Protein AF-A0A1Z9PW66-F1 (afdb_monomer)

Secondary structure (DSSP, 8-state):
------------EE-TTS-EESSHHHHHHHHHHHHHHHHHHHHHHHHHHHHHHHHHHHHHHTTTT---TTS-PPP---TT-PPP-------HHHHHHHHHHHHHHTTHHHHHGGGTTT--

Structure (mmCIF, N/CA/C/O backbone):
data_AF-A0A1Z9PW66-F1
#
_entry.id   AF-A0A1Z9PW66-F1
#
loop_
_atom_site.group_PDB
_atom_site.id
_atom_site.type_symbol
_atom_site.label_atom_id
_atom_site.label_alt_id
_atom_site.label_comp_id
_atom_site.label_asym_id
_atom_site.label_entity_id
_atom_site.label_seq_id
_atom_site.pdbx_PDB_ins_code
_atom_site.Cartn_x
_atom_site.Cartn_y
_atom_site.Cartn_z
_atom_site.occupancy
_atom_site.B_iso_or_equiv
_atom_site.auth_seq_id
_atom_site.auth_comp_id
_atom_site.auth_asym_id
_atom_site.auth_atom_id
_atom_site.pdbx_PDB_model_num
ATOM 1 N N . MET A 1 1 ? 26.929 -8.394 -64.653 1.00 48.22 1 MET A N 1
ATOM 2 C CA . MET A 1 1 ? 25.790 -8.637 -63.743 1.00 48.22 1 MET A CA 1
ATOM 3 C C . MET A 1 1 ? 26.391 -8.989 -62.393 1.00 48.22 1 MET A C 1
ATOM 5 O O . MET A 1 1 ? 26.682 -10.150 -62.149 1.00 48.22 1 MET A O 1
ATOM 9 N N . GLU A 1 2 ? 26.692 -7.984 -61.576 1.00 45.12 2 GLU A N 1
ATOM 10 C CA . GLU A 1 2 ? 27.247 -8.189 -60.234 1.00 45.12 2 GLU A CA 1
ATOM 11 C C . GLU A 1 2 ? 26.153 -7.887 -59.215 1.00 45.12 2 GLU A C 1
ATOM 13 O O . GLU A 1 2 ? 25.500 -6.847 -59.272 1.00 45.12 2 GLU A O 1
ATOM 18 N N . LYS A 1 3 ? 25.881 -8.870 -58.356 1.00 55.53 3 LYS A N 1
ATOM 19 C CA . LYS A 1 3 ? 24.852 -8.800 -57.321 1.00 55.53 3 LYS A CA 1
ATOM 20 C C . LYS A 1 3 ? 25.364 -7.927 -56.180 1.00 55.53 3 LYS A C 1
ATOM 22 O O . LYS A 1 3 ? 26.407 -8.233 -55.609 1.00 55.53 3 LYS A O 1
ATOM 27 N N . GLU A 1 4 ? 24.602 -6.901 -55.810 1.00 55.75 4 GLU A N 1
ATOM 28 C CA . GLU A 1 4 ? 24.800 -6.206 -54.539 1.00 55.75 4 GLU A CA 1
ATOM 29 C C . GLU A 1 4 ? 24.682 -7.214 -53.389 1.00 55.75 4 GLU A C 1
ATOM 31 O O . GLU A 1 4 ? 23.623 -7.800 -53.157 1.00 55.75 4 GLU A O 1
ATOM 36 N N . VAL A 1 5 ? 25.769 -7.413 -52.644 1.00 60.38 5 VAL A N 1
ATOM 37 C CA . VAL A 1 5 ? 25.722 -8.100 -51.352 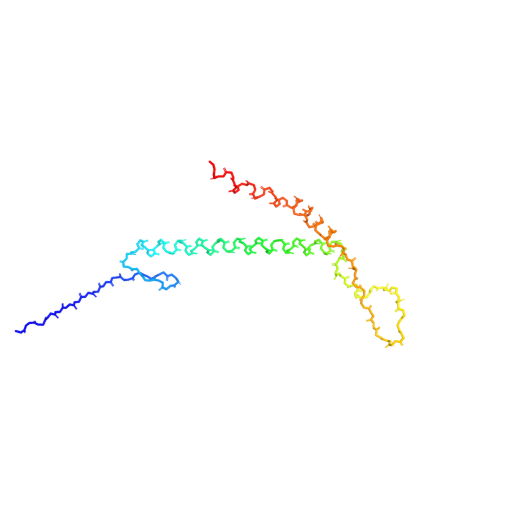1.00 60.38 5 VAL A CA 1
ATOM 38 C C . VAL A 1 5 ? 25.674 -7.024 -50.275 1.00 60.38 5 VAL A C 1
ATOM 40 O O . VAL A 1 5 ? 26.698 -6.638 -49.717 1.00 60.38 5 VAL A O 1
ATOM 43 N N . LYS A 1 6 ? 24.475 -6.518 -49.972 1.00 57.97 6 LYS A N 1
ATOM 44 C CA . LYS A 1 6 ? 24.261 -5.749 -48.741 1.00 57.97 6 LYS A CA 1
ATOM 45 C C . LYS A 1 6 ? 24.194 -6.721 -47.567 1.00 57.97 6 LYS A C 1
ATOM 47 O O . LYS A 1 6 ? 23.227 -7.464 -47.422 1.00 57.97 6 LYS A O 1
ATOM 52 N N . ARG A 1 7 ? 25.234 -6.730 -46.733 1.00 62.00 7 ARG A N 1
ATOM 53 C CA . ARG A 1 7 ? 25.196 -7.336 -45.397 1.00 62.00 7 ARG A CA 1
ATOM 54 C C . ARG A 1 7 ? 25.412 -6.240 -44.368 1.00 62.00 7 ARG A C 1
ATOM 56 O O . ARG A 1 7 ? 26.539 -5.804 -44.169 1.00 62.00 7 ARG A O 1
ATOM 63 N N . GLU A 1 8 ? 24.340 -5.838 -43.701 1.00 62.25 8 GLU A N 1
ATOM 64 C CA . GLU A 1 8 ? 24.421 -5.032 -42.487 1.00 62.25 8 GLU A CA 1
ATOM 65 C C . GLU A 1 8 ? 24.096 -5.938 -41.297 1.00 62.25 8 GLU A C 1
ATOM 67 O O . GLU A 1 8 ? 22.949 -6.320 -41.080 1.00 62.25 8 GLU A O 1
ATOM 72 N N . LEU A 1 9 ? 25.128 -6.327 -40.547 1.00 65.44 9 LEU A N 1
ATOM 73 C CA . LEU A 1 9 ? 24.965 -6.871 -39.201 1.00 65.44 9 LEU A CA 1
ATOM 74 C C . LEU A 1 9 ? 25.191 -5.711 -38.231 1.00 65.44 9 LEU A C 1
ATOM 76 O O . LEU A 1 9 ? 26.327 -5.383 -37.900 1.00 65.44 9 LEU A O 1
ATOM 80 N N . GLY A 1 10 ? 24.106 -5.050 -37.834 1.00 74.25 10 GLY A N 1
ATOM 81 C CA . GLY A 1 10 ? 24.127 -4.053 -36.766 1.00 74.25 10 GLY A CA 1
ATOM 82 C C . GLY A 1 10 ? 23.957 -4.717 -35.401 1.00 74.25 10 GLY A C 1
ATOM 83 O O . GLY A 1 10 ? 23.152 -5.636 -35.256 1.00 74.25 10 GLY A O 1
ATOM 84 N N . ILE A 1 11 ? 24.693 -4.252 -34.389 1.00 84.81 11 ILE A N 1
ATOM 85 C CA . ILE A 1 11 ? 24.402 -4.603 -32.993 1.00 84.81 11 ILE A CA 1
ATOM 86 C C . ILE A 1 11 ? 23.162 -3.811 -32.573 1.00 84.81 11 ILE A C 1
ATOM 88 O O . ILE A 1 11 ? 23.152 -2.584 -32.656 1.00 84.81 11 ILE A O 1
ATOM 92 N N . ILE A 1 12 ? 22.128 -4.516 -32.119 1.00 89.56 12 ILE A N 1
ATOM 93 C CA . ILE A 1 12 ? 20.914 -3.920 -31.557 1.00 89.56 12 ILE A CA 1
ATOM 94 C C . ILE A 1 12 ? 20.931 -4.168 -30.051 1.00 89.56 12 ILE A C 1
ATOM 96 O O . ILE A 1 12 ? 21.102 -5.299 -29.598 1.00 89.56 12 ILE A O 1
ATOM 100 N N . TYR A 1 13 ? 20.739 -3.107 -29.277 1.00 89.38 13 TYR A N 1
ATOM 101 C CA . TYR A 1 13 ? 20.626 -3.154 -27.824 1.00 89.38 13 TYR A CA 1
ATOM 102 C C . TYR A 1 13 ? 19.150 -3.163 -27.439 1.00 89.38 13 TYR A C 1
ATOM 104 O O . TYR A 1 13 ? 18.365 -2.400 -27.997 1.00 89.38 13 TYR A O 1
ATOM 112 N N . ILE A 1 14 ? 18.762 -4.015 -26.493 1.00 89.75 14 ILE A N 1
ATOM 113 C CA . ILE A 1 14 ? 17.362 -4.193 -26.088 1.00 89.75 14 ILE A CA 1
ATOM 114 C C . ILE A 1 14 ? 17.250 -3.912 -24.587 1.00 89.75 14 ILE A C 1
ATOM 116 O O . ILE A 1 14 ? 17.992 -4.498 -23.799 1.00 89.75 14 ILE A O 1
ATOM 120 N N . SER A 1 15 ? 16.356 -3.006 -24.185 1.00 89.75 15 SER A N 1
ATOM 121 C CA . SER A 1 15 ? 16.049 -2.741 -22.771 1.00 89.75 15 SER A CA 1
ATOM 122 C C . SER A 1 15 ? 15.081 -3.778 -22.198 1.00 89.75 15 SER A C 1
ATOM 124 O O . SER A 1 15 ? 14.413 -4.510 -22.928 1.00 89.75 15 SER A O 1
ATOM 126 N N . SER A 1 16 ? 14.956 -3.833 -20.869 1.00 88.44 16 SER A N 1
ATOM 127 C CA . SER A 1 16 ? 14.118 -4.830 -20.182 1.00 88.44 16 SER A CA 1
ATOM 128 C C . SER A 1 16 ? 12.618 -4.739 -20.496 1.00 88.44 16 SER A C 1
ATOM 130 O O . SER A 1 16 ? 11.880 -5.679 -20.225 1.00 88.44 16 SER A O 1
ATOM 132 N N . ASP A 1 17 ? 12.153 -3.606 -21.020 1.00 88.56 17 ASP A N 1
ATOM 133 C CA . ASP A 1 17 ? 10.772 -3.390 -21.470 1.00 88.56 17 ASP A CA 1
ATOM 134 C C . ASP A 1 17 ? 10.565 -3.683 -22.969 1.00 88.56 17 ASP A C 1
ATOM 136 O O . ASP A 1 17 ? 9.488 -3.428 -23.501 1.00 88.56 17 ASP A O 1
ATOM 140 N N . GLY A 1 18 ? 11.585 -4.212 -23.653 1.00 88.31 18 GLY A N 1
ATOM 141 C CA . GLY A 1 18 ? 11.509 -4.634 -25.051 1.00 88.31 18 GLY A CA 1
ATOM 142 C C . GLY A 1 18 ? 11.780 -3.536 -26.083 1.00 88.31 18 GLY A C 1
ATOM 143 O O . GLY A 1 18 ? 11.693 -3.816 -27.279 1.00 88.31 18 GLY A O 1
ATOM 144 N N . ARG A 1 19 ? 12.129 -2.304 -25.677 1.00 91.25 19 ARG A N 1
ATOM 145 C CA . ARG A 1 19 ? 12.551 -1.263 -26.631 1.00 91.25 19 ARG A CA 1
ATOM 146 C C . ARG A 1 19 ? 13.933 -1.581 -27.208 1.00 91.25 19 ARG A C 1
ATOM 148 O O . ARG A 1 19 ? 14.826 -2.047 -26.505 1.00 91.25 19 ARG A O 1
ATOM 155 N N . THR A 1 20 ? 14.107 -1.305 -28.497 1.00 92.69 20 THR A N 1
ATOM 156 C CA . THR A 1 20 ? 15.334 -1.589 -29.253 1.00 92.69 20 THR A CA 1
ATOM 157 C C . THR A 1 20 ? 16.071 -0.308 -29.623 1.00 92.69 20 THR A C 1
ATOM 159 O O . THR A 1 20 ? 15.444 0.665 -30.042 1.00 92.69 20 THR A O 1
ATOM 162 N N . PHE A 1 21 ? 17.399 -0.325 -29.556 1.00 92.25 21 PHE A N 1
ATOM 163 C CA . PHE A 1 21 ? 18.259 0.831 -29.794 1.00 92.25 21 PHE A CA 1
ATOM 164 C C . PHE A 1 21 ? 19.468 0.444 -30.643 1.00 92.25 21 PHE A C 1
ATOM 166 O O . PHE A 1 21 ? 20.028 -0.640 -30.496 1.00 92.25 21 PHE A O 1
ATOM 173 N N . LEU A 1 22 ? 19.911 1.363 -31.499 1.00 90.56 22 LEU A N 1
ATOM 174 C CA . LEU A 1 22 ? 21.127 1.192 -32.307 1.00 90.56 22 LEU A CA 1
ATOM 175 C C . LEU A 1 22 ? 22.397 1.636 -31.565 1.00 90.56 22 LEU A C 1
ATOM 177 O O . LEU A 1 22 ? 23.505 1.300 -31.973 1.00 90.56 22 LEU A O 1
ATOM 181 N N . LYS A 1 23 ? 22.248 2.395 -30.472 1.00 90.56 23 LYS A N 1
ATOM 182 C CA . LYS A 1 23 ? 23.349 2.853 -29.622 1.00 90.56 23 LYS A CA 1
ATOM 183 C C . LYS A 1 23 ? 23.178 2.311 -28.213 1.00 90.56 23 LYS A C 1
ATOM 185 O O . LYS A 1 23 ? 22.104 2.416 -27.624 1.00 90.56 23 LYS A O 1
ATOM 190 N N . GLU A 1 24 ? 24.270 1.811 -27.649 1.00 90.50 24 GLU A N 1
ATOM 191 C CA . GLU A 1 24 ? 24.287 1.273 -26.288 1.00 90.50 24 GLU A CA 1
ATOM 192 C C . GLU A 1 24 ? 23.882 2.323 -25.245 1.00 90.50 24 GLU A C 1
ATOM 194 O O . GLU A 1 24 ? 23.132 2.031 -24.317 1.00 90.50 24 GLU A O 1
ATOM 199 N N . MET A 1 25 ? 24.354 3.563 -25.408 1.00 90.12 25 MET A N 1
ATOM 200 C CA . MET A 1 25 ? 24.070 4.648 -24.465 1.00 90.12 25 MET A CA 1
ATOM 201 C C . MET A 1 25 ? 22.577 4.977 -24.383 1.00 90.12 25 MET A C 1
ATOM 203 O O . MET A 1 25 ? 22.075 5.218 -23.286 1.00 90.12 25 MET A O 1
ATOM 207 N N . ASP A 1 26 ? 21.858 4.910 -25.505 1.00 90.69 26 ASP A N 1
ATOM 208 C CA . ASP A 1 26 ? 20.416 5.167 -25.541 1.00 90.69 26 ASP A CA 1
ATOM 209 C C . ASP A 1 26 ? 19.654 4.050 -24.808 1.00 90.69 26 ASP A C 1
ATOM 211 O O . ASP A 1 26 ? 18.771 4.326 -23.993 1.00 90.69 26 ASP A O 1
ATOM 215 N N . ALA A 1 27 ? 20.064 2.790 -25.005 1.00 90.50 27 ALA A N 1
ATOM 216 C CA . ALA A 1 27 ? 19.512 1.652 -24.268 1.00 90.50 27 ALA A CA 1
ATOM 217 C C . ALA A 1 27 ? 19.778 1.754 -22.757 1.00 90.50 27 ALA A C 1
ATOM 219 O O . ALA A 1 27 ? 18.888 1.497 -21.944 1.00 90.50 27 ALA A O 1
ATOM 220 N N . ARG A 1 28 ? 20.990 2.174 -22.364 1.00 89.62 28 ARG A N 1
ATOM 221 C CA . ARG A 1 28 ? 21.351 2.391 -20.954 1.00 89.62 28 ARG A CA 1
ATOM 222 C C . ARG A 1 28 ? 20.526 3.511 -20.320 1.00 89.62 28 ARG A C 1
ATOM 224 O O . ARG A 1 28 ? 20.071 3.348 -19.187 1.00 89.62 28 ARG A O 1
ATOM 231 N N . TYR A 1 29 ? 20.301 4.615 -21.032 1.00 91.25 29 TYR A N 1
ATOM 232 C CA . TYR A 1 29 ? 19.459 5.710 -20.546 1.00 91.25 29 TYR A CA 1
ATOM 233 C C . TYR A 1 29 ? 18.013 5.247 -20.330 1.00 91.25 29 TYR A C 1
ATOM 235 O O . TYR A 1 29 ? 17.467 5.422 -19.240 1.00 91.25 29 TYR A O 1
ATOM 243 N N . ALA A 1 30 ? 17.432 4.553 -21.313 1.00 89.44 30 ALA A N 1
ATOM 244 C CA . ALA A 1 30 ? 16.085 3.996 -21.203 1.00 89.44 30 ALA A CA 1
ATOM 245 C C . ALA A 1 30 ? 15.949 3.024 -20.015 1.00 89.44 30 ALA A C 1
ATOM 247 O O . ALA A 1 30 ? 14.960 3.074 -19.280 1.00 89.44 30 ALA A O 1
ATOM 248 N N . GLN A 1 31 ? 16.962 2.184 -19.768 1.00 88.06 31 GLN A N 1
ATOM 249 C CA . GLN A 1 31 ? 16.981 1.286 -18.611 1.00 88.06 31 GLN A CA 1
ATOM 250 C C . GLN A 1 31 ? 17.051 2.046 -17.279 1.00 88.06 31 GLN A C 1
ATOM 252 O O . GLN A 1 31 ? 16.393 1.666 -16.308 1.00 88.06 31 GLN A O 1
ATOM 257 N N . MET A 1 32 ? 17.826 3.129 -17.219 1.00 88.56 32 MET A N 1
ATOM 258 C CA . MET A 1 32 ? 17.919 3.975 -16.030 1.00 88.56 32 MET A CA 1
ATOM 259 C C . MET A 1 32 ? 16.578 4.647 -15.708 1.00 88.56 32 MET A C 1
ATOM 261 O O . MET A 1 32 ? 16.174 4.675 -14.543 1.00 88.56 32 MET A O 1
ATOM 265 N N . GLU A 1 33 ? 15.860 5.140 -16.719 1.00 89.00 33 GLU A N 1
ATOM 266 C CA . GLU A 1 33 ? 14.521 5.716 -16.547 1.00 89.00 33 GLU A CA 1
ATOM 267 C C . GLU A 1 33 ? 13.503 4.685 -16.048 1.00 89.00 33 GLU A C 1
ATOM 269 O O . GLU A 1 33 ? 12.762 4.963 -15.100 1.00 89.00 33 GLU A O 1
ATOM 274 N N . LEU A 1 34 ? 13.506 3.475 -16.618 1.00 87.38 34 LEU A N 1
ATOM 275 C CA . LEU A 1 34 ? 12.656 2.369 -16.165 1.00 87.38 34 LEU A CA 1
ATOM 276 C C . LEU A 1 34 ? 12.922 2.025 -14.702 1.00 87.38 34 LEU A C 1
ATOM 278 O O . LEU A 1 34 ? 11.996 1.985 -13.889 1.00 87.38 34 LEU A O 1
ATOM 282 N N . ASN A 1 35 ? 14.193 1.838 -14.348 1.00 86.56 35 ASN A N 1
ATOM 283 C CA . ASN A 1 35 ? 14.595 1.515 -12.983 1.00 86.56 35 ASN A CA 1
ATOM 284 C C . ASN A 1 35 ? 14.179 2.625 -12.011 1.00 86.56 35 ASN A C 1
ATOM 286 O O . ASN A 1 35 ? 13.674 2.341 -10.925 1.00 86.56 35 ASN A O 1
ATOM 290 N N . ARG A 1 36 ? 14.314 3.896 -12.410 1.00 83.12 36 ARG A N 1
ATOM 291 C CA . ARG A 1 36 ? 13.844 5.035 -11.614 1.00 83.12 36 ARG A CA 1
ATOM 292 C C . ARG A 1 36 ? 12.332 4.977 -11.395 1.00 83.12 36 ARG A C 1
ATOM 294 O O . ARG A 1 36 ? 11.890 5.137 -10.259 1.00 83.12 36 ARG A O 1
ATOM 301 N N . GLY A 1 37 ? 11.555 4.708 -12.444 1.00 80.56 37 GLY A N 1
ATOM 302 C CA . GLY A 1 37 ? 10.102 4.547 -12.354 1.00 80.56 37 GLY A CA 1
ATOM 303 C C . GLY A 1 37 ? 9.692 3.411 -11.412 1.00 80.56 37 GLY A C 1
ATOM 304 O O . GLY A 1 37 ? 8.837 3.604 -10.545 1.00 80.56 37 GLY A O 1
ATOM 305 N N . ILE A 1 38 ? 10.353 2.255 -11.515 1.00 79.62 38 ILE A N 1
ATOM 306 C CA . ILE A 1 38 ? 10.128 1.096 -10.638 1.00 79.62 38 ILE A CA 1
ATOM 307 C C . ILE A 1 38 ? 10.418 1.459 -9.178 1.00 79.62 38 ILE A C 1
ATOM 309 O O . ILE A 1 38 ? 9.576 1.218 -8.313 1.00 79.62 38 ILE A O 1
ATOM 313 N N . VAL A 1 39 ? 11.561 2.093 -8.899 1.00 79.81 39 VAL A N 1
ATOM 314 C CA . VAL A 1 39 ? 11.937 2.518 -7.541 1.00 79.81 39 VAL A CA 1
ATOM 315 C C . VAL A 1 39 ? 10.925 3.514 -6.977 1.00 79.81 39 VAL A C 1
ATOM 317 O O . VAL A 1 39 ? 10.501 3.377 -5.830 1.00 79.81 39 VAL A O 1
ATOM 320 N N . THR A 1 40 ? 10.494 4.506 -7.761 1.00 79.50 40 THR A N 1
ATOM 321 C CA . THR A 1 40 ? 9.479 5.471 -7.317 1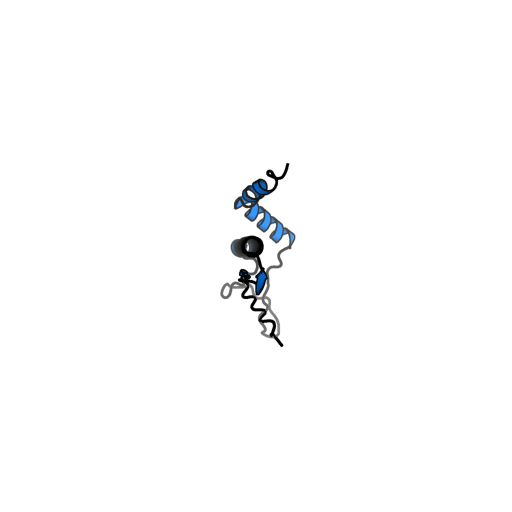.00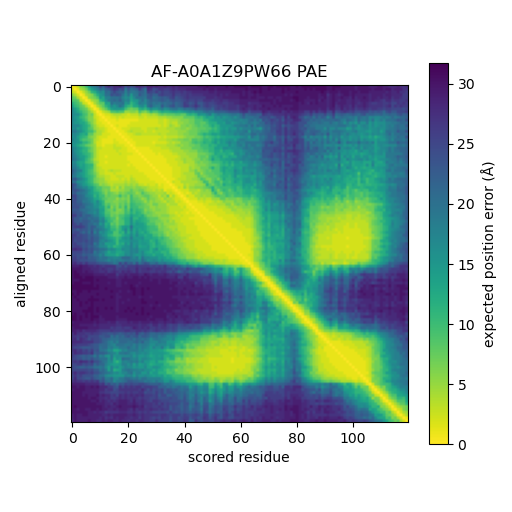 79.50 40 THR A CA 1
ATOM 322 C C . THR A 1 40 ? 8.148 4.788 -7.007 1.00 79.50 40 THR A C 1
ATOM 324 O O . THR A 1 40 ? 7.544 5.072 -5.973 1.00 79.50 40 THR A O 1
ATOM 327 N N . ASN A 1 41 ? 7.704 3.862 -7.855 1.00 80.31 41 ASN A N 1
ATOM 328 C CA . ASN A 1 41 ? 6.469 3.114 -7.628 1.00 80.31 41 ASN A CA 1
ATOM 329 C C . ASN A 1 41 ? 6.568 2.203 -6.401 1.00 80.31 41 ASN A C 1
ATOM 331 O O . ASN A 1 41 ? 5.615 2.120 -5.629 1.00 80.31 41 ASN A O 1
ATOM 335 N N . HIS A 1 42 ? 7.720 1.568 -6.183 1.00 79.06 42 HIS A N 1
ATOM 336 C CA . HIS A 1 42 ? 7.964 0.756 -4.996 1.00 79.06 42 HIS A CA 1
ATOM 337 C C . HIS A 1 42 ? 7.892 1.598 -3.715 1.00 79.06 42 HIS A C 1
ATOM 339 O O . HIS A 1 42 ? 7.135 1.255 -2.813 1.00 79.06 42 HIS A O 1
ATOM 345 N N . LYS A 1 43 ? 8.553 2.765 -3.681 1.00 77.94 43 LYS A N 1
ATOM 346 C CA . LYS A 1 43 ? 8.480 3.704 -2.545 1.00 77.94 43 LYS A CA 1
ATOM 347 C C . LYS A 1 43 ? 7.054 4.180 -2.252 1.00 77.94 43 LYS A C 1
ATOM 349 O O . LYS A 1 43 ? 6.662 4.285 -1.091 1.00 77.94 43 LYS A O 1
ATOM 354 N N . LYS A 1 44 ? 6.260 4.459 -3.294 1.00 78.75 44 LYS A N 1
ATOM 355 C CA . LYS A 1 44 ? 4.838 4.812 -3.137 1.00 78.75 44 LYS A CA 1
ATOM 356 C C . LYS A 1 44 ? 4.046 3.662 -2.512 1.00 78.75 44 LYS A C 1
ATOM 358 O O . LYS A 1 44 ? 3.322 3.893 -1.550 1.00 78.75 44 LYS A O 1
ATOM 363 N N . LYS A 1 45 ? 4.213 2.432 -3.015 1.00 82.88 45 LYS A N 1
ATOM 364 C CA . LYS A 1 45 ? 3.554 1.238 -2.456 1.00 82.88 45 LYS A CA 1
ATOM 365 C C . LYS A 1 45 ? 3.941 1.005 -0.997 1.00 82.88 45 LYS A C 1
ATOM 367 O O . LYS A 1 45 ? 3.066 0.765 -0.176 1.00 82.88 45 LYS A O 1
ATOM 372 N N . GLU A 1 46 ? 5.223 1.131 -0.673 1.00 82.81 46 GLU A N 1
ATOM 373 C CA . GLU A 1 46 ? 5.724 0.993 0.696 1.00 82.81 46 GLU A CA 1
ATOM 374 C C . GLU A 1 46 ? 5.103 2.041 1.633 1.00 82.81 46 GLU A C 1
ATOM 376 O O . GLU A 1 46 ? 4.710 1.726 2.751 1.00 82.81 46 GLU A O 1
ATOM 381 N N . THR A 1 47 ? 4.944 3.279 1.156 1.00 83.44 47 THR A N 1
ATOM 382 C CA . THR A 1 47 ? 4.307 4.357 1.927 1.00 83.44 47 THR A CA 1
ATOM 383 C C . THR A 1 47 ? 2.832 4.060 2.195 1.00 83.44 47 THR A C 1
ATOM 385 O O . THR A 1 47 ? 2.377 4.217 3.323 1.00 83.44 47 THR A O 1
ATOM 388 N N . VAL A 1 48 ? 2.091 3.592 1.185 1.00 85.69 48 VAL A N 1
ATOM 389 C CA . VAL A 1 48 ? 0.681 3.196 1.343 1.00 85.69 48 VAL A CA 1
ATOM 390 C C . VAL A 1 48 ? 0.544 2.046 2.342 1.00 85.69 48 VAL A C 1
ATOM 392 O O . VAL A 1 48 ? -0.314 2.109 3.217 1.00 85.69 48 VAL A O 1
ATOM 395 N N . MET A 1 49 ? 1.411 1.032 2.259 1.00 85.94 49 MET A N 1
ATOM 396 C CA . MET A 1 49 ? 1.408 -0.089 3.206 1.00 85.94 49 MET A CA 1
ATOM 397 C C . MET A 1 49 ? 1.659 0.372 4.641 1.00 85.94 49 MET A C 1
ATOM 399 O O . MET A 1 49 ? 0.915 -0.011 5.537 1.00 85.94 49 MET A O 1
ATOM 403 N N . LYS A 1 50 ? 2.632 1.262 4.853 1.00 84.19 50 LYS A N 1
ATOM 404 C CA . LYS A 1 50 ? 2.918 1.832 6.178 1.00 84.19 50 LYS A CA 1
ATOM 405 C C . LYS A 1 50 ? 1.733 2.612 6.751 1.00 84.19 50 LYS A C 1
ATOM 407 O O . LYS A 1 50 ? 1.429 2.486 7.932 1.00 84.19 50 LYS A O 1
ATOM 412 N N . ILE A 1 51 ? 1.033 3.396 5.927 1.00 87.56 51 ILE A N 1
ATOM 413 C CA . ILE A 1 51 ? -0.187 4.097 6.363 1.00 87.56 51 ILE A CA 1
ATOM 414 C C . ILE A 1 51 ? -1.278 3.085 6.738 1.00 87.56 51 ILE A C 1
ATOM 416 O O . ILE A 1 51 ? -1.914 3.230 7.779 1.00 87.56 51 ILE A O 1
ATOM 420 N N . ALA A 1 52 ? -1.466 2.034 5.935 1.00 86.31 52 ALA A N 1
ATOM 421 C CA . ALA A 1 52 ? -2.434 0.982 6.231 1.00 86.31 52 ALA A CA 1
ATOM 422 C C . ALA A 1 52 ? -2.122 0.258 7.554 1.00 86.31 52 ALA A C 1
ATOM 424 O O . ALA A 1 52 ? -3.033 -0.002 8.336 1.00 86.31 52 ALA A O 1
ATOM 425 N N . GLU A 1 53 ? -0.848 -0.019 7.840 1.00 87.69 53 GLU A N 1
ATOM 426 C CA . GLU A 1 53 ? -0.406 -0.599 9.116 1.00 87.69 53 GLU A CA 1
ATOM 427 C C . GLU A 1 53 ? -0.748 0.307 10.305 1.00 87.69 53 GLU A C 1
ATOM 429 O O . GLU A 1 53 ? -1.277 -0.171 11.309 1.00 87.69 53 GLU A O 1
ATOM 434 N N . ILE A 1 54 ? -0.526 1.619 10.178 1.00 88.88 54 ILE A N 1
ATOM 435 C CA . ILE A 1 54 ? -0.872 2.597 11.219 1.00 88.88 54 ILE A CA 1
ATOM 436 C C . ILE A 1 54 ? -2.384 2.632 11.457 1.00 88.88 54 ILE A C 1
ATOM 438 O O . ILE A 1 54 ? -2.822 2.601 12.606 1.00 88.88 54 ILE A O 1
ATOM 442 N N . ILE A 1 55 ? -3.189 2.635 10.391 1.00 87.19 55 ILE A N 1
ATOM 443 C CA . ILE A 1 55 ? -4.652 2.575 10.503 1.00 87.19 55 ILE A CA 1
ATOM 444 C C . ILE A 1 55 ? -5.069 1.296 11.241 1.00 87.19 55 ILE A C 1
ATOM 446 O O . ILE A 1 55 ? -5.838 1.364 12.198 1.00 87.19 55 ILE A O 1
ATOM 450 N N . MET A 1 56 ? -4.527 0.135 10.861 1.00 84.00 56 MET A N 1
ATOM 451 C CA . MET A 1 56 ? -4.828 -1.134 11.534 1.00 84.00 56 MET A CA 1
ATOM 452 C C . MET A 1 56 ? -4.434 -1.119 13.016 1.00 84.00 56 MET A C 1
ATOM 454 O O . MET A 1 56 ? -5.178 -1.639 13.851 1.00 84.00 56 MET A O 1
ATOM 458 N N . MET A 1 57 ? -3.298 -0.509 13.362 1.00 85.31 57 MET A N 1
ATOM 459 C CA . MET A 1 57 ? -2.890 -0.330 14.756 1.00 85.31 57 MET A CA 1
ATOM 460 C C . MET A 1 57 ? -3.883 0.533 15.530 1.00 85.31 57 MET A C 1
ATOM 462 O O . MET A 1 57 ? -4.319 0.120 16.601 1.00 85.31 57 MET A O 1
ATOM 466 N N . VAL A 1 58 ? -4.279 1.688 14.987 1.00 87.00 58 VAL A N 1
ATOM 467 C CA . VAL A 1 58 ? -5.249 2.587 15.630 1.00 87.00 58 VAL A CA 1
ATOM 468 C C . VAL A 1 58 ? -6.578 1.875 15.852 1.00 87.00 58 VAL A C 1
ATOM 470 O O . VAL A 1 58 ? -7.121 1.930 16.955 1.00 87.00 58 VAL A O 1
ATOM 473 N N . LEU A 1 59 ? -7.085 1.156 14.848 1.00 83.19 59 LEU A N 1
ATOM 474 C CA . LEU A 1 59 ? -8.325 0.392 14.985 1.00 83.19 59 LEU A CA 1
ATOM 475 C C . LEU A 1 59 ? -8.214 -0.658 16.101 1.00 83.19 59 LEU A C 1
ATOM 477 O O . LEU A 1 59 ? -9.092 -0.745 16.959 1.00 83.19 59 LEU A O 1
ATOM 481 N N . LYS A 1 60 ? -7.103 -1.402 16.148 1.00 80.38 60 LYS A N 1
ATOM 482 C CA . LYS A 1 60 ? -6.858 -2.433 17.163 1.00 80.38 60 LYS A CA 1
ATOM 483 C C . LYS A 1 60 ? -6.709 -1.856 18.573 1.00 80.38 60 LYS A C 1
ATOM 485 O O . LYS A 1 60 ? -7.345 -2.358 19.492 1.00 80.38 60 LYS A O 1
ATOM 490 N N . GLU A 1 61 ? -5.897 -0.814 18.751 1.00 84.12 61 GLU A N 1
ATOM 491 C CA . GLU A 1 61 ? -5.660 -0.160 20.050 1.00 84.12 61 GLU A CA 1
ATOM 492 C C . GLU A 1 61 ? -6.956 0.399 20.652 1.00 84.12 61 GLU A C 1
ATOM 494 O O . GLU A 1 61 ? -7.132 0.397 21.868 1.00 84.12 61 GLU A O 1
ATOM 499 N N . ASN A 1 62 ? -7.886 0.836 19.800 1.00 78.94 62 ASN A N 1
ATOM 500 C CA . ASN A 1 62 ? -9.162 1.409 20.220 1.00 78.94 62 ASN A CA 1
ATOM 501 C C . ASN A 1 62 ? -10.319 0.399 20.240 1.00 78.94 62 ASN A C 1
ATOM 503 O O . ASN A 1 62 ? -11.451 0.781 20.535 1.00 78.94 62 ASN A O 1
ATOM 507 N N . ASN A 1 63 ? -10.055 -0.882 19.950 1.00 72.25 63 ASN A N 1
ATOM 508 C CA . ASN A 1 63 ? -11.073 -1.928 19.791 1.00 72.25 63 ASN A CA 1
ATOM 509 C C . ASN A 1 63 ? -12.182 -1.547 18.792 1.00 72.25 63 ASN A C 1
ATOM 511 O O . ASN A 1 63 ? -13.342 -1.943 18.925 1.00 72.25 63 ASN A O 1
ATOM 515 N N . TRP A 1 64 ? -11.827 -0.757 17.781 1.00 77.31 64 TRP A N 1
ATOM 516 C CA . TRP A 1 64 ? -12.719 -0.357 16.706 1.00 77.31 64 TRP A CA 1
ATOM 517 C C . TRP A 1 64 ? -12.757 -1.455 15.645 1.00 77.31 64 TRP A C 1
ATOM 519 O O . TRP A 1 64 ? -11.723 -1.939 15.190 1.00 77.31 64 TRP A O 1
ATOM 529 N N . GLY A 1 65 ? -13.963 -1.902 15.289 1.00 60.19 65 GLY A N 1
ATOM 530 C CA . GLY A 1 65 ? -14.158 -3.009 14.346 1.00 60.19 65 GLY A CA 1
ATOM 531 C C . GLY A 1 65 ? -13.846 -4.410 14.898 1.00 60.19 65 GLY A C 1
ATOM 532 O 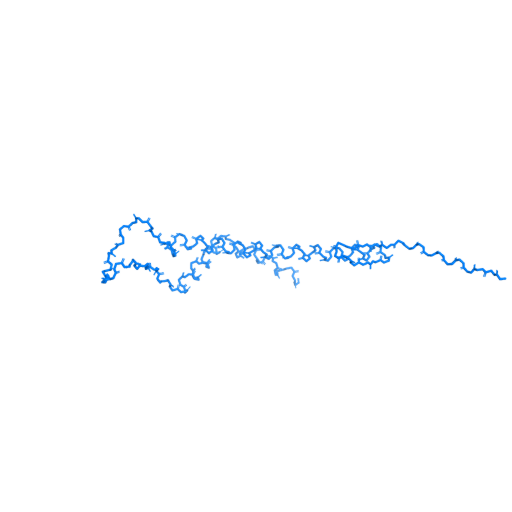O . GLY A 1 65 ? -13.925 -5.378 14.146 1.00 60.19 65 GLY A O 1
ATOM 533 N N . VAL A 1 66 ? -13.528 -4.556 16.192 1.00 53.19 66 VAL A N 1
ATOM 534 C CA . VAL A 1 66 ? -13.323 -5.868 16.830 1.00 53.19 66 VAL A CA 1
ATOM 535 C C . VAL A 1 66 ? -14.635 -6.376 17.429 1.00 53.19 66 VAL A C 1
ATOM 537 O O . VAL A 1 66 ? -15.208 -5.765 18.328 1.00 53.19 66 VAL A O 1
ATOM 540 N N . TYR A 1 67 ? -15.089 -7.533 16.946 1.00 54.34 67 TYR A N 1
ATOM 541 C CA . TYR A 1 67 ? -16.155 -8.322 17.559 1.00 54.34 67 TYR A CA 1
ATOM 542 C C . TYR A 1 67 ? -15.552 -9.258 18.611 1.00 54.34 67 TYR A C 1
ATOM 544 O O . TYR A 1 67 ? -14.747 -10.132 18.281 1.00 54.34 67 TYR A O 1
ATOM 552 N N . TYR A 1 68 ? -15.951 -9.118 19.874 1.00 47.31 68 TYR A N 1
ATOM 553 C CA . TYR A 1 68 ? -15.570 -10.078 20.906 1.00 47.31 68 TYR A CA 1
ATOM 554 C C . TYR A 1 68 ? -16.414 -11.344 20.773 1.00 47.31 68 TYR A C 1
ATOM 556 O O . TYR A 1 68 ? -17.448 -11.504 21.421 1.00 47.31 68 TYR A O 1
ATOM 564 N N . LYS A 1 69 ? -15.955 -12.290 19.950 1.00 39.91 69 LYS A N 1
ATOM 565 C CA . LYS A 1 69 ? -16.477 -13.655 20.003 1.00 39.91 69 LYS A CA 1
ATOM 566 C C . LYS A 1 69 ? -16.117 -14.215 21.385 1.00 39.91 69 LYS A C 1
ATOM 568 O O . LYS A 1 69 ? -14.938 -14.422 21.663 1.00 39.91 69 LYS A O 1
ATOM 573 N N . SER A 1 70 ? -17.124 -14.487 22.219 1.00 39.81 70 SER A N 1
ATOM 574 C CA . SER A 1 70 ? -17.018 -15.082 23.572 1.00 39.81 70 SER A CA 1
ATOM 575 C C . SER A 1 70 ? -16.833 -14.128 24.767 1.00 39.81 70 SER A C 1
ATOM 577 O O . SER A 1 70 ? -16.481 -14.599 25.846 1.00 39.81 70 SER A O 1
ATOM 579 N N . GLN A 1 71 ? -17.110 -12.825 24.640 1.00 39.91 71 GLN A N 1
ATOM 580 C CA . GLN A 1 71 ? -17.396 -11.990 25.823 1.00 39.91 71 GLN A CA 1
ATOM 581 C C . GLN A 1 71 ? -18.910 -11.787 25.958 1.00 39.91 71 GLN A C 1
ATOM 583 O O . GLN A 1 71 ? -19.583 -11.708 24.928 1.00 39.91 71 GLN A O 1
ATOM 588 N N . PRO A 1 72 ? -19.475 -11.746 27.181 1.00 40.72 72 PRO A N 1
ATOM 589 C CA . PRO A 1 72 ? -20.917 -11.631 27.367 1.00 40.72 72 PRO A CA 1
ATOM 590 C C . PRO A 1 72 ? -21.409 -10.271 26.854 1.00 40.72 72 PRO A C 1
ATOM 592 O O . PRO A 1 72 ? -21.368 -9.264 27.556 1.00 40.72 72 PRO A O 1
ATOM 595 N N . MET A 1 73 ? -21.868 -10.248 25.602 1.00 48.47 73 MET A N 1
ATOM 596 C CA . MET A 1 73 ? -22.676 -9.169 25.048 1.00 48.47 73 MET A CA 1
ATOM 597 C C . MET A 1 73 ? -23.984 -9.134 25.832 1.00 48.47 73 MET A C 1
ATOM 599 O O . MET A 1 73 ? -24.645 -10.162 25.971 1.00 48.47 73 MET A O 1
ATOM 603 N N . HIS A 1 74 ? -24.368 -7.970 26.351 1.00 42.84 74 HIS A N 1
ATOM 604 C CA . HIS A 1 74 ? -25.717 -7.808 26.881 1.00 42.84 74 HIS A CA 1
ATOM 605 C C . HIS A 1 74 ? -26.723 -8.172 25.777 1.00 42.84 74 HIS A C 1
ATOM 607 O O . HIS A 1 74 ? -26.616 -7.632 24.670 1.00 42.84 74 HIS A O 1
ATOM 613 N N . PRO A 1 75 ? -27.640 -9.120 26.027 1.00 40.47 75 PRO A N 1
ATOM 614 C CA . PRO A 1 75 ? -28.568 -9.577 25.008 1.00 40.47 75 PRO A CA 1
ATOM 615 C C . PRO A 1 75 ? -29.544 -8.449 24.664 1.00 40.47 75 PRO A C 1
ATOM 617 O O . PRO A 1 75 ? -30.229 -7.918 25.534 1.00 40.47 75 PRO A O 1
ATOM 620 N N . LEU A 1 76 ? -29.605 -8.086 23.383 1.00 51.06 76 LEU A N 1
ATOM 621 C CA . LEU A 1 76 ? -30.788 -7.450 22.812 1.00 51.06 76 LEU A CA 1
ATOM 622 C C . LEU A 1 76 ? -31.697 -8.590 22.354 1.00 51.06 76 LEU A C 1
ATOM 624 O O . LEU A 1 76 ? -31.322 -9.350 21.462 1.00 51.06 76 LEU A O 1
ATOM 628 N N . GLU A 1 77 ? -32.849 -8.746 23.002 1.00 45.78 77 GLU A N 1
ATOM 629 C CA . GLU A 1 77 ? -33.830 -9.759 22.616 1.00 45.78 77 GLU A CA 1
ATOM 630 C C . GLU A 1 77 ? -34.388 -9.444 21.221 1.00 45.78 77 GLU A C 1
ATOM 632 O O . GLU A 1 77 ? -34.893 -8.350 20.971 1.00 45.78 77 GLU A O 1
ATOM 637 N N . MET A 1 78 ? -34.306 -10.412 20.308 1.00 54.94 78 MET A N 1
ATOM 638 C CA . MET A 1 78 ? -35.068 -10.411 19.060 1.00 54.94 78 MET A CA 1
ATOM 639 C C . MET A 1 78 ? -35.904 -11.687 19.006 1.00 54.94 78 MET A C 1
ATOM 641 O O . MET A 1 78 ? -35.409 -12.763 19.340 1.00 54.94 78 MET 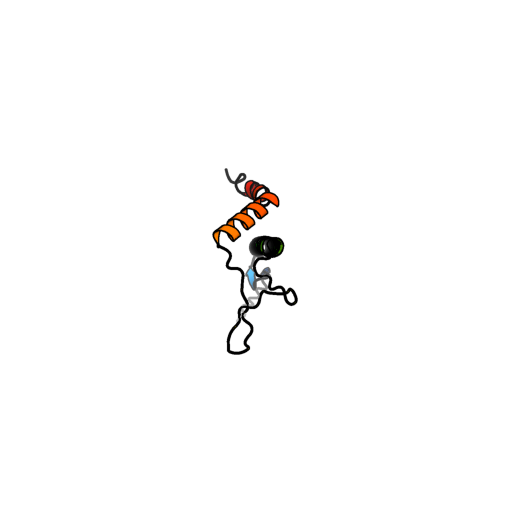A O 1
ATOM 645 N N . GLN A 1 79 ? -37.164 -11.555 18.584 1.00 54.41 79 GLN A N 1
ATOM 646 C CA . GLN A 1 79 ? -38.179 -12.619 18.597 1.00 54.41 79 GLN A CA 1
ATOM 647 C C . GLN A 1 79 ? -37.803 -13.879 17.791 1.00 54.41 79 GLN A C 1
ATOM 649 O O . GLN A 1 79 ? -38.365 -14.940 18.048 1.00 54.41 79 GLN A O 1
ATOM 654 N N . ASP A 1 80 ? -36.827 -13.793 16.880 1.00 53.06 80 ASP A N 1
ATOM 655 C CA . ASP A 1 80 ? -36.652 -14.782 15.807 1.00 53.06 80 ASP A CA 1
ATOM 656 C C . ASP A 1 80 ? -35.373 -15.634 15.921 1.00 53.06 80 ASP A C 1
ATOM 658 O O . ASP A 1 80 ? -34.992 -16.320 14.975 1.00 53.06 80 ASP A O 1
ATOM 662 N N . GLY A 1 81 ? -34.665 -15.590 17.055 1.00 52.50 81 GLY A N 1
ATOM 663 C CA . GLY A 1 81 ? -33.504 -16.463 17.300 1.00 52.50 81 GLY A CA 1
ATOM 664 C C . GLY A 1 81 ? -32.255 -16.173 16.449 1.00 52.50 81 GLY A C 1
ATOM 665 O O . GLY A 1 81 ? -31.269 -16.903 16.545 1.00 52.50 81 GLY A O 1
ATOM 666 N N . ASN A 1 82 ? -32.256 -15.099 15.655 1.00 47.53 82 ASN A N 1
ATOM 667 C CA . ASN A 1 82 ? -31.079 -14.627 14.928 1.00 47.53 82 ASN A CA 1
ATOM 668 C C . ASN A 1 82 ? -30.221 -13.710 15.813 1.00 47.53 82 ASN A C 1
ATOM 670 O O . ASN A 1 82 ? -30.719 -12.767 16.424 1.00 47.53 82 ASN A O 1
ATOM 674 N N . ALA A 1 83 ? -28.913 -13.971 15.863 1.00 47.81 83 ALA A N 1
ATOM 675 C CA . ALA A 1 83 ? -27.967 -13.157 16.622 1.00 47.81 83 ALA A CA 1
ATOM 676 C C . ALA A 1 83 ? -27.653 -11.843 15.885 1.00 47.81 83 ALA A C 1
ATOM 678 O O . ALA A 1 83 ? -27.187 -11.859 14.744 1.00 47.81 83 ALA A O 1
ATOM 679 N N . LEU A 1 84 ? -27.869 -10.702 16.549 1.00 45.97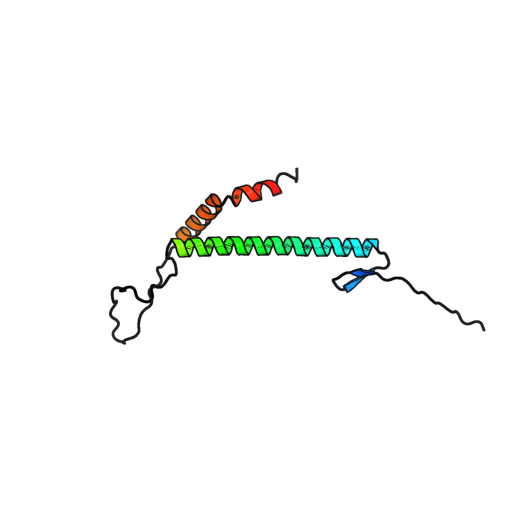 84 LEU A N 1
ATOM 680 C CA . LEU A 1 84 ? -27.530 -9.384 16.014 1.00 45.97 84 LEU A CA 1
ATOM 681 C C . LEU A 1 84 ? -26.081 -9.008 16.379 1.00 45.97 84 LEU A C 1
ATOM 683 O O . LEU A 1 84 ? -25.704 -8.962 17.551 1.00 45.97 84 LEU A O 1
ATOM 687 N N . TYR A 1 85 ? -25.263 -8.704 15.372 1.00 49.19 85 TYR A N 1
ATOM 688 C CA . TYR A 1 85 ? -23.891 -8.223 15.545 1.00 49.19 85 TYR A CA 1
ATOM 689 C C . TYR A 1 85 ? -23.898 -6.692 15.627 1.00 49.19 85 TYR A C 1
ATOM 691 O O . TYR A 1 85 ? -24.187 -6.024 14.636 1.00 49.19 85 TYR A O 1
ATOM 699 N N . LYS A 1 86 ? -23.575 -6.109 16.790 1.00 50.84 86 LYS A N 1
ATOM 700 C CA . LYS A 1 86 ? -23.444 -4.650 16.926 1.00 50.84 86 LYS A CA 1
ATOM 701 C C . LYS A 1 86 ? -21.997 -4.231 16.668 1.00 50.84 86 LYS A C 1
ATOM 703 O O . LYS A 1 86 ? -21.125 -4.436 17.506 1.00 50.84 86 LYS A O 1
ATOM 708 N N . VAL A 1 87 ? -21.753 -3.650 15.499 1.00 57.56 87 VAL A N 1
ATOM 709 C CA . VAL A 1 87 ? -20.530 -2.890 15.212 1.00 57.56 87 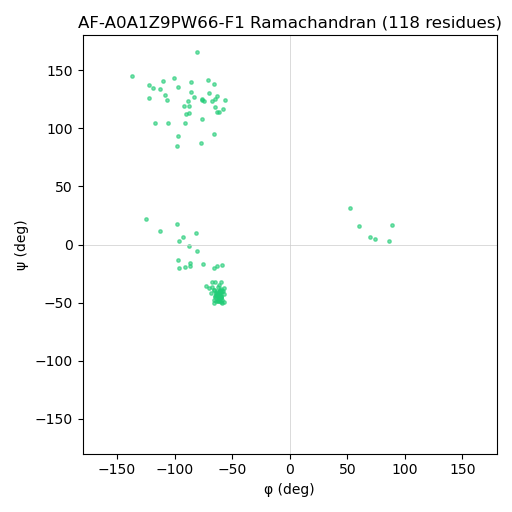VAL A CA 1
ATOM 710 C C . VAL A 1 87 ? -20.598 -1.598 16.029 1.00 57.56 87 VAL A C 1
ATOM 712 O O . VAL A 1 87 ? -21.629 -0.923 16.015 1.00 57.56 87 VAL A O 1
ATOM 715 N N . ASN A 1 88 ? -19.537 -1.253 16.763 1.00 61.09 88 ASN A N 1
ATOM 716 C CA . ASN A 1 88 ? -19.443 0.079 17.361 1.00 61.09 88 ASN A CA 1
ATOM 717 C C . ASN A 1 88 ? -19.437 1.093 16.213 1.00 61.09 88 ASN A C 1
ATOM 719 O O . ASN A 1 88 ? -18.512 1.084 15.404 1.00 61.09 88 ASN A O 1
ATOM 723 N N . GLN A 1 89 ? -20.479 1.921 16.112 1.00 64.12 89 GLN A N 1
ATOM 724 C CA . GLN A 1 89 ? -20.437 3.084 15.234 1.00 64.12 89 GLN A CA 1
ATOM 725 C C . GLN A 1 89 ? -19.372 4.023 15.791 1.00 64.12 89 GLN A C 1
ATOM 727 O O . GLN A 1 89 ? -19.454 4.440 16.946 1.00 64.12 89 GLN A O 1
ATOM 732 N N . VAL A 1 90 ? -18.350 4.276 14.987 1.00 71.62 90 VAL A N 1
ATOM 733 C CA . VAL A 1 90 ? -17.279 5.221 15.292 1.00 71.62 90 VAL A CA 1
ATOM 734 C C . VAL A 1 90 ? -17.436 6.364 14.309 1.00 71.62 90 VAL A C 1
ATOM 736 O O . VAL A 1 90 ? -17.661 6.117 13.123 1.00 71.62 90 VAL A O 1
ATOM 739 N N . ASP A 1 91 ? -17.358 7.589 14.812 1.00 80.81 91 ASP A N 1
ATOM 740 C CA . ASP A 1 91 ? -17.358 8.772 13.965 1.00 80.81 91 ASP A CA 1
ATOM 741 C C . ASP A 1 91 ? -16.085 8.788 13.106 1.00 80.81 91 ASP A C 1
ATOM 743 O O . ASP A 1 91 ? -14.991 8.469 13.580 1.00 80.81 91 ASP A O 1
ATOM 747 N N . GLU A 1 92 ? -16.218 9.143 11.831 1.00 79.94 92 GLU A N 1
ATOM 748 C CA . GLU A 1 92 ? -15.084 9.242 10.911 1.00 79.94 92 GLU A CA 1
ATOM 749 C C . GLU A 1 92 ? -14.025 10.225 11.434 1.00 79.94 92 GLU A C 1
ATOM 751 O O . GLU A 1 92 ? -12.831 9.929 11.385 1.00 79.94 92 GLU A O 1
ATOM 756 N N . SER A 1 93 ? -14.454 11.328 12.055 1.00 84.88 93 SER A N 1
ATOM 757 C CA . SER A 1 93 ? -13.563 12.339 12.638 1.00 84.88 93 SER A CA 1
ATOM 758 C C . SER A 1 93 ? -12.727 11.807 13.814 1.00 84.88 93 SER A C 1
ATOM 760 O O . SER A 1 93 ? -11.559 12.181 13.985 1.00 84.88 93 SER A O 1
ATOM 762 N N . ASP A 1 94 ? -13.269 10.870 14.596 1.00 84.06 94 ASP A N 1
ATOM 763 C CA . ASP A 1 94 ? -12.534 10.197 15.671 1.00 84.06 94 ASP A CA 1
ATOM 764 C C . ASP A 1 94 ? -11.461 9.258 15.10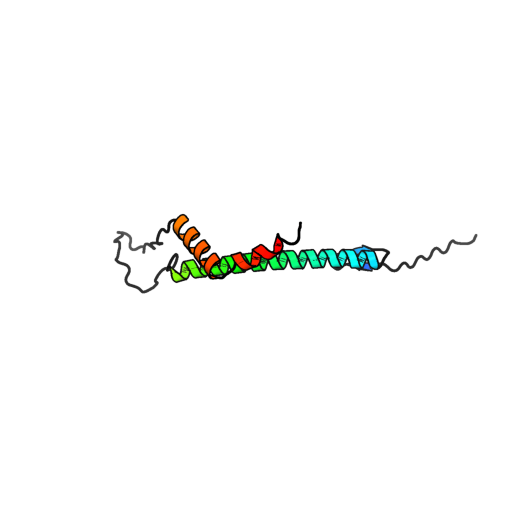6 1.00 84.06 94 ASP A C 1
ATOM 766 O O . ASP A 1 94 ? -10.359 9.153 15.656 1.00 84.06 94 ASP A O 1
ATOM 770 N N . VAL A 1 95 ? -11.758 8.583 13.991 1.00 85.00 95 VAL A N 1
ATOM 771 C CA . VAL A 1 95 ? -10.783 7.736 13.294 1.00 85.00 95 VAL A CA 1
ATOM 772 C C . VAL A 1 95 ? -9.657 8.586 12.717 1.00 85.00 95 VAL A C 1
ATOM 774 O O . VAL A 1 95 ? -8.485 8.305 12.982 1.00 85.00 95 VAL A O 1
ATOM 777 N N . GLU A 1 96 ? -9.999 9.642 11.980 1.00 87.00 96 GLU A N 1
ATOM 778 C CA . GLU A 1 96 ? -9.029 10.549 11.366 1.00 87.00 96 GLU A CA 1
ATOM 779 C C . GLU A 1 96 ? -8.098 11.170 12.407 1.00 87.00 96 GLU A C 1
ATOM 781 O O . GLU A 1 96 ? -6.875 11.098 12.268 1.00 87.00 96 GLU A O 1
ATOM 786 N N . SER A 1 97 ? -8.654 11.715 13.493 1.00 91.44 97 SER A N 1
ATOM 787 C CA . SER A 1 97 ? -7.864 12.377 14.534 1.00 91.44 97 SER A CA 1
ATOM 788 C C . SER A 1 97 ? -6.856 11.436 15.200 1.00 91.44 97 SER A C 1
ATOM 790 O O . SER A 1 97 ? -5.700 11.817 15.412 1.00 91.44 97 SER A O 1
ATOM 792 N N . LYS A 1 98 ? -7.233 10.180 15.481 1.00 88.81 98 LYS A N 1
ATOM 793 C CA . LYS A 1 98 ? -6.309 9.198 16.072 1.00 88.81 98 LYS A CA 1
ATOM 794 C C . LYS A 1 98 ? -5.255 8.708 15.088 1.00 88.81 98 LYS A C 1
ATOM 796 O O . LYS A 1 98 ? -4.115 8.495 15.500 1.00 88.81 98 LYS A O 1
ATOM 801 N N . VAL A 1 99 ? -5.600 8.558 13.810 1.00 89.00 99 VAL A N 1
ATOM 802 C CA . VAL A 1 99 ? -4.626 8.214 12.763 1.00 89.00 99 VAL A CA 1
ATOM 803 C C . VAL A 1 99 ? -3.608 9.338 12.579 1.00 89.00 99 VAL A C 1
ATOM 805 O O . VAL A 1 99 ? -2.410 9.058 12.570 1.00 89.00 99 VAL A O 1
ATOM 808 N N . ILE A 1 100 ? -4.049 10.598 12.514 1.00 89.44 100 ILE A N 1
ATOM 809 C CA . ILE A 1 100 ? -3.161 11.768 12.407 1.00 89.44 100 ILE A CA 1
ATOM 810 C C . ILE A 1 100 ? -2.223 11.840 13.612 1.00 89.44 100 ILE A C 1
ATOM 812 O O . ILE A 1 100 ? -1.006 11.904 13.440 1.00 89.44 100 ILE A O 1
ATOM 816 N N . LYS A 1 101 ? -2.764 11.722 14.829 1.00 89.56 101 LYS A N 1
ATOM 817 C CA . LYS A 1 101 ? -1.957 11.721 16.052 1.00 89.56 101 LYS A CA 1
ATOM 818 C C . LYS A 1 101 ? -0.903 10.606 16.041 1.00 89.56 101 LYS A C 1
ATOM 820 O O . LYS A 1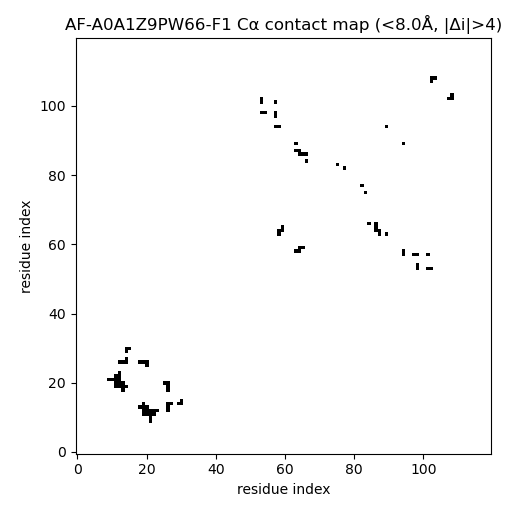 101 ? 0.256 10.837 16.374 1.00 89.56 101 LYS A O 1
ATOM 825 N N . LYS A 1 102 ? -1.270 9.397 15.603 1.00 86.94 102 LYS A N 1
ATOM 826 C CA . LYS A 1 102 ? -0.328 8.271 15.514 1.00 86.94 102 LYS A CA 1
ATOM 827 C C . LYS A 1 102 ? 0.747 8.495 14.444 1.00 86.94 102 LYS A C 1
ATOM 829 O O . LYS A 1 102 ? 1.903 8.122 14.648 1.00 86.94 102 LYS A O 1
ATOM 834 N N . LEU A 1 103 ? 0.399 9.121 13.317 1.00 86.81 103 LEU A N 1
ATOM 835 C CA . LEU A 1 103 ? 1.354 9.505 12.268 1.00 86.81 103 LEU A CA 1
ATOM 836 C C . LEU A 1 103 ? 2.384 10.526 12.780 1.00 86.81 103 LEU A C 1
ATOM 838 O O . LEU A 1 103 ? 3.572 10.412 12.463 1.00 86.81 103 LEU A O 1
ATOM 842 N N . GLU A 1 104 ? 1.948 11.487 13.593 1.00 85.50 104 GLU A N 1
ATOM 843 C CA . GLU A 1 104 ? 2.811 12.472 14.256 1.00 85.50 104 GLU A CA 1
ATOM 844 C C . GLU A 1 104 ? 3.771 11.811 15.256 1.00 85.50 104 GLU A C 1
ATOM 846 O O . GLU A 1 104 ? 4.983 12.031 15.184 1.00 85.50 104 GLU A O 1
ATOM 851 N N . GLU A 1 105 ? 3.251 10.941 16.129 1.00 83.31 105 GLU A N 1
ATOM 852 C CA . GLU A 1 105 ? 4.026 10.196 17.135 1.00 83.31 105 GLU A CA 1
ATOM 853 C C . GLU A 1 105 ? 5.084 9.276 16.507 1.00 83.31 105 GLU A C 1
ATOM 855 O O . GLU A 1 105 ? 6.185 9.128 17.034 1.00 83.31 105 GLU A O 1
ATOM 860 N N . THR A 1 106 ? 4.787 8.697 15.340 1.00 74.62 106 THR A N 1
ATOM 861 C CA . THR A 1 106 ? 5.697 7.780 14.630 1.00 74.62 106 THR A CA 1
ATOM 862 C C . THR A 1 106 ? 6.772 8.531 13.824 1.00 74.62 106 THR A C 1
ATOM 864 O O . THR A 1 106 ? 7.508 7.928 13.045 1.00 74.62 106 THR A O 1
ATOM 867 N N . SER A 1 107 ? 6.916 9.853 13.997 1.00 66.50 107 SER A N 1
ATOM 868 C CA . SER A 1 107 ? 7.890 10.718 13.299 1.00 66.50 107 SER A CA 1
ATOM 869 C C . SER A 1 107 ? 7.761 10.753 11.764 1.00 66.50 107 SER A C 1
ATOM 871 O O . SER A 1 107 ? 8.651 11.242 11.059 1.00 66.50 107 SER A O 1
ATOM 873 N N . TRP A 1 108 ? 6.627 10.297 11.219 1.00 59.97 108 TRP A N 1
ATOM 874 C CA . TRP A 1 108 ? 6.384 10.238 9.773 1.00 59.97 108 TRP A CA 1
ATOM 875 C C . TRP A 1 108 ? 6.472 11.626 9.121 1.00 59.97 108 TRP A C 1
ATOM 877 O O . TRP A 1 108 ? 7.076 11.782 8.057 1.00 59.97 108 TRP A O 1
ATOM 887 N N . ILE A 1 109 ? 5.980 12.657 9.817 1.00 52.78 109 ILE A N 1
ATOM 888 C CA . ILE A 1 109 ? 6.007 14.052 9.351 1.00 52.78 109 ILE A CA 1
ATOM 889 C C . ILE A 1 109 ? 7.441 14.611 9.281 1.00 52.78 109 ILE A C 1
ATOM 891 O O . ILE A 1 109 ? 7.763 15.361 8.363 1.00 52.78 109 ILE A O 1
ATOM 895 N N . HIS A 1 110 ? 8.356 14.176 10.152 1.00 48.22 110 HIS A N 1
ATOM 896 C CA . HIS A 1 110 ? 9.750 14.648 10.138 1.00 48.22 110 HIS A CA 1
ATOM 897 C C . HIS A 1 110 ? 10.586 14.038 9.001 1.00 48.22 110 HIS A C 1
ATOM 899 O O . HIS A 1 110 ? 11.627 14.579 8.626 1.00 48.22 110 HIS A O 1
ATOM 905 N N . SER A 1 111 ? 10.114 12.941 8.404 1.00 49.25 111 SER A N 1
ATOM 906 C CA . SER A 1 111 ? 10.811 12.242 7.319 1.00 49.25 111 SER A CA 1
ATOM 907 C C . SER A 1 111 ? 10.487 12.802 5.925 1.00 49.25 111 SER A C 1
ATOM 909 O O . SER A 1 111 ? 11.245 12.567 4.983 1.00 49.25 111 SER A O 1
ATOM 911 N N . GLN A 1 112 ? 9.391 13.558 5.767 1.00 50.19 112 GLN A N 1
ATOM 912 C CA . GLN A 1 112 ? 8.972 14.115 4.469 1.00 50.19 112 GLN A CA 1
ATOM 913 C C . GLN A 1 112 ? 9.421 15.566 4.227 1.00 50.19 112 GLN A C 1
ATOM 915 O O . GLN A 1 112 ? 9.554 15.978 3.072 1.00 50.19 112 GLN A O 1
ATOM 920 N N . THR A 1 113 ? 9.754 16.326 5.274 1.00 41.03 113 THR A N 1
ATOM 921 C CA . THR A 1 113 ? 10.178 17.736 5.154 1.00 41.03 113 THR A CA 1
ATOM 922 C C . THR A 1 113 ? 11.521 17.910 4.422 1.00 41.03 113 THR A C 1
ATOM 924 O O . THR A 1 113 ? 11.775 18.955 3.826 1.00 41.03 113 THR A O 1
ATOM 927 N N . ASN A 1 114 ? 12.353 16.865 4.341 1.00 40.69 114 ASN A N 1
ATOM 928 C CA . ASN A 1 114 ? 13.649 16.910 3.646 1.00 40.69 114 ASN A CA 1
ATOM 929 C C . ASN A 1 114 ? 13.584 16.746 2.110 1.00 40.69 114 ASN A C 1
ATOM 931 O O . ASN A 1 114 ? 14.609 16.889 1.442 1.00 40.69 114 ASN A O 1
ATOM 935 N N . LEU A 1 115 ? 12.416 16.466 1.516 1.00 42.50 115 LEU A N 1
ATOM 936 C CA . LEU A 1 115 ? 12.285 16.323 0.054 1.00 42.50 115 LEU A CA 1
ATOM 937 C C . LEU A 1 115 ? 11.925 17.630 -0.672 1.00 42.50 115 LEU A C 1
ATOM 939 O O . LEU A 1 115 ? 12.206 17.740 -1.865 1.00 42.50 115 LEU A O 1
ATOM 943 N N . ASN A 1 116 ? 11.382 18.631 0.029 1.00 40.88 116 ASN A N 1
ATOM 944 C CA . ASN A 1 116 ? 10.993 19.912 -0.579 1.00 40.88 116 ASN A CA 1
ATOM 945 C C . ASN A 1 116 ? 12.033 21.033 -0.436 1.00 40.88 116 ASN A C 1
ATOM 947 O O . ASN A 1 116 ? 11.950 22.014 -1.165 1.00 40.88 116 ASN A O 1
ATOM 951 N N . GLN A 1 117 ? 13.050 20.891 0.421 1.00 41.69 117 GLN A N 1
ATOM 952 C CA . GLN A 1 117 ? 14.082 21.929 0.598 1.00 41.69 117 GLN A CA 1
ATOM 953 C C . GLN A 1 117 ? 15.272 21.828 -0.376 1.00 41.69 117 GLN A C 1
ATOM 955 O O . GLN A 1 117 ? 16.147 22.683 -0.358 1.00 41.69 117 GLN A O 1
ATOM 960 N N . LYS A 1 118 ? 15.307 20.828 -1.270 1.00 37.97 118 LYS A N 1
ATOM 961 C CA . LYS A 1 118 ? 16.344 20.688 -2.319 1.00 37.97 118 LYS A CA 1
ATOM 962 C C . LYS A 1 118 ? 15.920 21.208 -3.704 1.00 37.97 118 LYS A C 1
ATOM 964 O O . LYS A 1 118 ? 16.519 20.828 -4.707 1.00 37.97 118 LYS A O 1
ATOM 969 N N . LYS A 1 119 ? 14.870 22.033 -3.775 1.00 40.62 119 LYS A N 1
ATOM 970 C CA . LYS A 1 119 ? 14.322 22.578 -5.033 1.00 40.62 119 LYS A CA 1
ATOM 971 C C . LYS A 1 119 ? 14.236 24.111 -5.091 1.00 40.62 119 LYS A C 1
ATOM 973 O O . LYS A 1 119 ? 13.484 24.632 -5.910 1.00 40.62 119 LYS A O 1
ATOM 978 N N . THR A 1 120 ? 15.033 24.802 -4.282 1.00 35.12 120 THR A N 1
ATOM 979 C CA . THR A 1 120 ? 15.276 26.250 -4.395 1.00 35.12 120 THR A CA 1
ATOM 980 C C . THR A 1 120 ? 16.759 26.505 -4.543 1.00 35.12 120 THR A C 1
ATOM 982 O O . THR A 1 120 ? 17.522 25.808 -3.836 1.00 35.12 120 THR A O 1
#

pLDDT: mean 71.23, std 18.43, range [35.12, 92.69]

Sequence (120 aa):
MEKEVKRELGIIYISSDGRTFLKEMDARYAQMELNRGIVTNHKKKETVMKIAEIIMMVLKENNWGVYYKSQPMHPLEMQDGNALYKVNQVDESDVESKVIKKLEETSWIHSQTNLNQKKT

Radius of gyration: 29.35 Å; Cα contacts (8 Å, |Δi|>4): 52; chains: 1; bounding box: 65×43×91 Å

Foldseek 3Di:
DDDDPDDDDQDWDAEPVGDIDSDPVVNVVVNVVVVVVVVVVVVVVVVVVVLVVLLVVLCVVVVQPPDPPPDDDDDDDDPPPDDDGDHPDDDPVNSVVSSVVSCVVVCVVVVPVVVPVVPD

Solvent-accessible surface area (backbone atoms only — not comparable to full-atom values): 7752 Å² total; per-residue (Å²): 141,83,81,86,80,86,80,85,86,75,74,72,31,72,30,96,87,71,53,76,27,82,43,65,67,60,26,52,50,54,42,52,53,50,52,50,51,51,52,53,52,50,54,51,50,54,50,52,50,53,53,52,51,49,47,54,48,49,31,57,78,67,55,50,86,63,79,68,87,90,55,93,68,82,81,76,89,57,98,79,80,67,86,83,83,84,73,74,87,70,60,66,67,62,52,51,53,51,42,51,52,51,41,56,75,69,46,53,65,73,69,56,63,72,72,68,72,79,78,119

Mean predicted aligned error: 16.06 Å